Protein AF-F1LI78-F1 (afdb_monomer_lite)

Foldseek 3Di:
DDDDDPPDPDPDPDDDDDDDADPDFADEAEEEPPDPPPVVVVVVCVVLVVPVVPDPRHDSVPYDYYHPVVQPPDRDPDDRDDD

Radius of gyration: 16.32 Å; chains: 1; bounding box: 56×29×34 Å

Structure (mmCIF, N/CA/C/O backbone):
data_AF-F1LI78-F1
#
_entry.id   AF-F1LI78-F1
#
loop_
_atom_site.group_PDB
_atom_site.id
_atom_site.type_symbol
_atom_site.label_atom_id
_atom_site.label_alt_id
_atom_site.label_comp_id
_atom_site.label_asym_id
_atom_site.label_entity_id
_atom_site.label_seq_id
_atom_site.pdbx_PDB_ins_code
_atom_site.Cartn_x
_atom_site.Cartn_y
_atom_site.Cartn_z
_atom_site.occupancy
_atom_site.B_iso_or_equiv
_atom_site.auth_seq_id
_atom_site.auth_comp_id
_atom_site.auth_asym_id
_atom_site.auth_atom_id
_atom_site.pdbx_PDB_model_num
ATOM 1 N N . MET A 1 1 ? -45.907 -8.125 -4.586 1.00 36.78 1 MET A N 1
ATOM 2 C CA . MET A 1 1 ? -44.887 -9.062 -4.058 1.00 36.78 1 MET A CA 1
ATOM 3 C C . MET A 1 1 ? -43.511 -8.430 -4.218 1.00 36.78 1 MET A C 1
ATOM 5 O O . MET A 1 1 ? -43.166 -8.041 -5.325 1.00 36.78 1 MET A O 1
ATOM 9 N N . ARG A 1 2 ? -42.764 -8.237 -3.123 1.00 45.94 2 ARG A N 1
ATOM 10 C CA . ARG A 1 2 ? -41.460 -7.552 -3.102 1.00 45.94 2 ARG A CA 1
ATOM 11 C C . ARG A 1 2 ? -40.368 -8.583 -2.839 1.00 45.94 2 ARG A C 1
ATOM 13 O O . ARG A 1 2 ? -40.230 -9.050 -1.715 1.00 45.94 2 ARG A O 1
ATOM 20 N N . TRP A 1 3 ? -39.608 -8.930 -3.874 1.00 48.34 3 TRP A N 1
ATOM 21 C CA . TRP A 1 3 ? -38.415 -9.765 -3.751 1.00 48.34 3 TRP A CA 1
ATOM 22 C C . TRP A 1 3 ? -37.331 -8.984 -2.998 1.00 48.34 3 TRP A C 1
ATOM 24 O O . TRP A 1 3 ? -36.587 -8.207 -3.592 1.00 48.34 3 TRP A O 1
ATOM 34 N N . LYS A 1 4 ? -37.243 -9.150 -1.676 1.00 54.38 4 LYS A N 1
ATOM 35 C CA . LYS A 1 4 ? -36.019 -8.823 -0.942 1.00 54.38 4 LYS A CA 1
ATOM 36 C C . LYS A 1 4 ? -35.134 -10.062 -0.985 1.00 54.38 4 LYS A C 1
ATOM 38 O O . LYS A 1 4 ? -35.359 -10.999 -0.228 1.00 54.38 4 LYS A O 1
ATOM 43 N N . ARG A 1 5 ? -34.145 -10.078 -1.884 1.00 60.53 5 ARG A N 1
ATOM 44 C CA . ARG A 1 5 ? -33.009 -10.994 -1.722 1.00 60.53 5 ARG A CA 1
ATOM 45 C C . ARG A 1 5 ? -32.384 -10.672 -0.357 1.00 60.53 5 ARG A C 1
ATOM 47 O O . ARG A 1 5 ? -32.113 -9.490 -0.128 1.00 60.53 5 ARG A O 1
ATOM 54 N N . PRO A 1 6 ? -32.215 -11.635 0.566 1.00 60.91 6 PRO A N 1
ATOM 55 C CA . PRO A 1 6 ? -31.449 -11.373 1.772 1.00 60.91 6 PRO A CA 1
ATOM 56 C C . PRO A 1 6 ? -30.040 -11.022 1.303 1.00 60.91 6 PRO A C 1
ATOM 58 O O . PRO A 1 6 ? -29.374 -11.837 0.666 1.00 60.91 6 PRO A O 1
ATOM 61 N N . PHE A 1 7 ? -29.619 -9.778 1.524 1.00 62.56 7 PHE A N 1
ATOM 62 C CA . PHE A 1 7 ? -28.217 -9.431 1.371 1.00 62.56 7 PHE A CA 1
ATOM 63 C C . PHE A 1 7 ? -27.483 -10.281 2.401 1.00 62.56 7 PHE A C 1
ATOM 65 O O . PHE A 1 7 ? -27.618 -10.049 3.601 1.00 62.56 7 PHE A O 1
ATOM 72 N N . GLN A 1 8 ? -26.793 -11.325 1.941 1.00 69.06 8 GLN A N 1
ATOM 73 C CA . GLN A 1 8 ? -25.832 -12.022 2.782 1.00 69.06 8 GLN A CA 1
ATOM 74 C C . GLN A 1 8 ? -24.877 -10.955 3.310 1.00 69.06 8 GLN A C 1
ATOM 76 O O . GLN A 1 8 ? -24.371 -10.139 2.538 1.00 69.06 8 GLN A O 1
ATOM 81 N N . GLN A 1 9 ? -24.706 -10.906 4.627 1.00 77.56 9 GLN A N 1
ATOM 82 C CA . GLN A 1 9 ? -23.746 -10.008 5.241 1.00 77.56 9 GLN A CA 1
ATOM 83 C C . GLN A 1 9 ? -22.358 -10.475 4.803 1.00 77.56 9 GLN A C 1
ATOM 85 O O . GLN A 1 9 ? -21.866 -11.501 5.263 1.00 77.56 9 GLN A O 1
ATOM 90 N N . ILE A 1 10 ? -21.779 -9.765 3.837 1.00 80.69 10 ILE A N 1
ATOM 91 C CA . ILE A 1 10 ? -20.432 -10.035 3.349 1.00 80.69 10 ILE A CA 1
ATOM 92 C C . ILE A 1 10 ? -19.470 -9.452 4.379 1.00 80.69 10 ILE A C 1
ATOM 94 O O . ILE A 1 10 ? -19.496 -8.247 4.633 1.00 80.69 10 ILE A O 1
ATOM 98 N N . ASP A 1 11 ? -18.631 -10.305 4.961 1.00 85.88 11 ASP A N 1
ATOM 99 C CA . ASP A 1 11 ? -17.503 -9.848 5.764 1.00 85.88 11 ASP A CA 1
ATOM 100 C C . ASP A 1 11 ? -16.396 -9.362 4.820 1.00 85.88 11 ASP A C 1
ATOM 102 O O . ASP A 1 11 ? -15.661 -10.148 4.216 1.00 85.88 11 ASP A O 1
ATOM 106 N N . LEU A 1 12 ? -16.351 -8.047 4.593 1.00 80.75 12 LEU A N 1
ATOM 107 C CA . LEU A 1 12 ? -15.386 -7.434 3.688 1.00 80.75 12 LEU A CA 1
ATOM 108 C C . LEU A 1 12 ? -14.022 -7.342 4.376 1.00 80.75 12 LEU A C 1
ATOM 110 O O . LEU A 1 12 ? -13.744 -6.400 5.115 1.00 80.75 12 LEU A O 1
ATOM 114 N N . VAL A 1 13 ? -13.154 -8.306 4.078 1.00 82.50 13 VAL A N 1
ATOM 115 C CA . VAL A 1 13 ? -11.781 -8.347 4.604 1.00 82.50 13 VAL A CA 1
ATOM 116 C C . VAL A 1 13 ? -10.859 -7.367 3.864 1.00 82.50 13 VAL A C 1
ATOM 118 O O . VAL A 1 13 ? -9.975 -6.767 4.475 1.00 82.50 13 VAL A O 1
ATOM 121 N N . MET A 1 14 ? -11.055 -7.193 2.552 1.00 82.06 14 MET A N 1
ATOM 122 C CA . MET A 1 14 ? -10.234 -6.327 1.701 1.00 82.06 14 MET A CA 1
ATOM 123 C C . MET A 1 14 ? -10.989 -5.901 0.437 1.00 82.06 14 MET A C 1
ATOM 125 O O . MET A 1 14 ? -11.762 -6.674 -0.123 1.00 82.06 14 MET A O 1
ATOM 129 N N . TYR A 1 15 ? -10.708 -4.687 -0.042 1.00 85.06 15 TYR A N 1
ATOM 130 C CA . TYR A 1 15 ? -11.145 -4.176 -1.340 1.00 85.06 15 TYR A CA 1
ATOM 131 C C . TYR A 1 15 ? -9.934 -3.637 -2.113 1.00 85.06 15 TYR A C 1
ATOM 133 O O . TYR A 1 15 ? -9.174 -2.837 -1.566 1.00 85.06 15 TYR A O 1
ATOM 141 N N . LEU A 1 16 ? -9.763 -4.063 -3.368 1.00 86.69 16 LEU A N 1
ATOM 142 C CA . LEU A 1 16 ? -8.686 -3.626 -4.262 1.00 86.69 16 LEU A CA 1
ATOM 143 C C . LEU A 1 16 ? -9.292 -3.030 -5.540 1.00 86.69 16 LEU A C 1
ATOM 145 O O . LEU A 1 16 ? -10.098 -3.681 -6.200 1.00 86.69 16 LEU A O 1
ATOM 149 N N . ASP A 1 17 ? -8.888 -1.807 -5.888 1.00 86.12 17 ASP A N 1
ATOM 150 C CA . ASP A 1 17 ? -9.212 -1.146 -7.162 1.00 86.12 17 ASP A CA 1
ATOM 151 C C . ASP A 1 17 ? -7.957 -1.197 -8.046 1.00 86.12 17 ASP A C 1
ATOM 153 O O . ASP A 1 17 ? -6.978 -0.500 -7.775 1.00 86.12 17 ASP A O 1
ATOM 157 N N . LEU A 1 18 ? -7.946 -2.089 -9.041 1.00 87.50 18 LEU A N 1
ATOM 158 C CA . LEU A 1 18 ? -6.791 -2.310 -9.913 1.00 87.50 18 LEU A CA 1
ATOM 159 C C . LEU A 1 18 ? -6.877 -1.403 -11.141 1.00 87.50 18 LEU A C 1
ATOM 161 O O . LEU A 1 18 ? -7.839 -1.461 -11.907 1.00 87.50 18 LEU A O 1
ATOM 165 N N . HIS A 1 19 ? -5.841 -0.594 -11.357 1.00 86.56 19 HIS A N 1
ATOM 166 C CA . HIS A 1 19 ? -5.769 0.339 -12.475 1.00 86.56 19 HIS A CA 1
ATOM 167 C C . HIS A 1 19 ? -4.362 0.372 -13.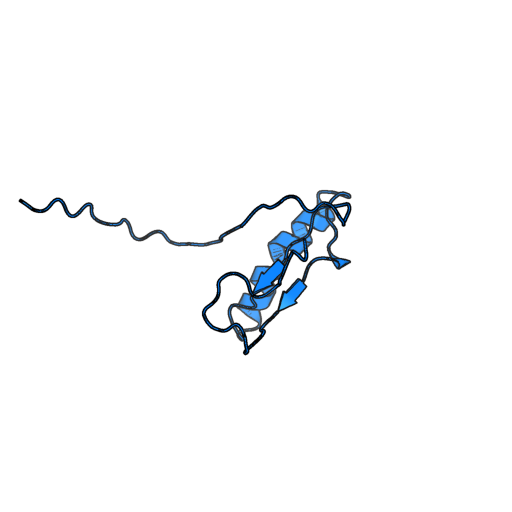075 1.00 86.56 19 HIS A C 1
ATOM 169 O O . HIS A 1 19 ? -3.375 0.382 -12.342 1.00 86.56 19 HIS A O 1
ATOM 175 N N . ALA A 1 20 ? -4.271 0.418 -14.405 1.00 85.62 20 ALA A N 1
ATOM 176 C CA . ALA A 1 20 ? -3.004 0.598 -15.104 1.00 85.62 20 ALA A CA 1
ATOM 177 C C . ALA A 1 20 ? -2.649 2.089 -15.166 1.00 85.62 20 ALA A C 1
ATOM 179 O O . ALA A 1 20 ? -3.480 2.912 -15.546 1.00 85.62 20 ALA A O 1
ATOM 180 N N . HIS A 1 21 ? -1.412 2.433 -14.817 1.00 79.25 21 HIS A N 1
ATOM 181 C CA . HIS A 1 21 ? -0.913 3.805 -14.865 1.00 79.25 21 HIS A CA 1
ATOM 182 C C . HIS A 1 21 ? 0.092 3.958 -16.011 1.00 79.25 21 HIS A C 1
ATOM 184 O O . HIS A 1 21 ? 0.975 3.123 -16.171 1.00 79.25 21 HIS A O 1
ATOM 190 N N . SER A 1 22 ? -0.006 5.031 -16.800 1.00 79.50 22 SER A N 1
ATOM 191 C CA . SER A 1 22 ? 0.857 5.238 -17.976 1.00 79.50 22 SER A CA 1
ATOM 192 C C . SER A 1 22 ? 2.207 5.895 -17.663 1.00 79.50 22 SER A C 1
ATOM 194 O O . SER A 1 22 ? 3.149 5.744 -18.431 1.00 79.50 22 SER A O 1
ATOM 196 N N . GLN A 1 23 ? 2.318 6.629 -16.550 1.00 71.62 23 GLN A N 1
ATOM 197 C CA . GLN A 1 23 ? 3.511 7.441 -16.235 1.00 71.62 23 GLN A CA 1
ATOM 198 C C . GLN A 1 23 ? 4.482 6.798 -15.232 1.00 71.62 23 GLN A C 1
ATOM 200 O O . GLN A 1 23 ? 5.504 7.397 -14.907 1.00 71.62 23 GLN A O 1
ATOM 205 N N . ARG A 1 24 ? 4.161 5.624 -14.677 1.00 74.06 24 ARG A N 1
ATOM 206 C CA . ARG A 1 24 ? 5.021 4.939 -13.703 1.00 74.06 24 ARG A CA 1
ATOM 207 C C . ARG A 1 24 ? 5.147 3.477 -14.074 1.00 74.06 24 ARG A C 1
ATOM 209 O O . ARG A 1 24 ? 4.142 2.823 -14.329 1.00 74.06 24 ARG A O 1
ATOM 216 N N . THR A 1 25 ? 6.381 2.999 -14.091 1.00 79.06 25 THR A N 1
ATOM 217 C CA . THR A 1 25 ? 6.697 1.577 -14.177 1.00 79.06 25 THR A CA 1
ATOM 218 C C . THR A 1 25 ? 6.492 0.933 -12.805 1.00 79.06 25 THR A C 1
ATOM 220 O O . THR A 1 25 ? 6.582 1.616 -11.781 1.00 79.06 25 THR A O 1
ATOM 223 N N . ASN A 1 26 ? 6.247 -0.376 -12.797 1.00 87.12 26 ASN A N 1
ATOM 224 C CA . ASN A 1 26 ? 6.012 -1.212 -11.614 1.00 87.12 26 ASN A CA 1
ATOM 225 C C . ASN A 1 26 ? 4.628 -1.023 -10.968 1.00 87.12 26 ASN A C 1
ATOM 227 O O . ASN A 1 26 ? 3.940 -0.016 -11.141 1.00 87.12 26 ASN A O 1
ATOM 231 N N . SER A 1 27 ? 4.217 -2.039 -10.215 1.00 90.62 27 SER A N 1
ATOM 232 C CA . SER A 1 27 ? 2.972 -2.073 -9.451 1.00 90.62 27 SER A CA 1
ATOM 233 C C . SER A 1 27 ? 3.165 -1.419 -8.086 1.00 90.62 27 SER A C 1
ATOM 235 O O . SER A 1 27 ? 4.197 -1.593 -7.450 1.00 90.62 27 SER A O 1
ATOM 237 N N . PHE A 1 28 ? 2.174 -0.675 -7.605 1.00 91.06 28 PHE A N 1
ATOM 238 C CA . PHE A 1 28 ? 2.193 -0.043 -6.283 1.00 91.06 28 PHE A CA 1
ATOM 239 C C . PHE A 1 28 ? 0.764 0.145 -5.774 1.00 91.06 28 PHE A C 1
ATOM 241 O O . PHE A 1 28 ? -0.189 0.136 -6.555 1.00 91.06 28 PHE A O 1
ATOM 248 N N . ILE A 1 29 ? 0.604 0.321 -4.461 1.00 90.94 29 ILE A N 1
ATOM 249 C CA . ILE A 1 29 ? -0.711 0.486 -3.834 1.00 90.94 29 ILE A CA 1
ATOM 250 C C . ILE A 1 29 ? -0.887 1.914 -3.331 1.00 90.94 29 ILE A C 1
ATOM 252 O O . ILE A 1 29 ? -0.048 2.465 -2.622 1.00 90.94 29 ILE A O 1
ATOM 256 N N . TYR A 1 30 ? -2.045 2.487 -3.635 1.00 87.94 30 TYR A N 1
ATOM 257 C CA . TYR A 1 30 ? -2.539 3.666 -2.945 1.00 87.94 30 TYR A CA 1
ATOM 258 C C . TYR A 1 30 ? -3.778 3.308 -2.152 1.00 87.94 30 TYR A C 1
ATOM 260 O O . TYR A 1 30 ? -4.721 2.722 -2.681 1.00 87.94 30 TYR A O 1
ATOM 268 N N . GLY A 1 31 ? -3.782 3.679 -0.879 1.00 83.75 31 GLY A N 1
ATOM 269 C CA . GLY A 1 31 ? -4.913 3.411 -0.011 1.00 83.75 31 GLY A CA 1
ATOM 270 C C . GLY A 1 31 ? -5.180 4.529 0.978 1.00 83.75 31 GLY A C 1
ATOM 271 O O . GLY A 1 31 ? -4.415 5.481 1.129 1.00 83.75 31 GLY A O 1
ATOM 272 N N . ASN A 1 32 ? -6.296 4.385 1.678 1.00 82.75 32 ASN A N 1
ATOM 273 C CA . ASN A 1 32 ? -6.649 5.268 2.776 1.00 82.75 32 ASN A CA 1
ATOM 274 C C . ASN A 1 32 ? -6.243 4.612 4.085 1.00 82.75 32 ASN A C 1
ATOM 276 O O . ASN A 1 32 ? -6.510 3.424 4.274 1.00 82.75 32 ASN A O 1
ATOM 280 N N . VAL A 1 33 ? -5.686 5.384 5.010 1.00 79.56 33 VAL A N 1
ATOM 281 C CA . VAL A 1 33 ? -5.621 4.950 6.407 1.00 79.56 33 VAL A CA 1
ATOM 282 C C . VAL A 1 33 ? -7.059 4.932 6.927 1.00 79.56 33 VAL A C 1
ATOM 284 O O . VAL A 1 33 ? -7.697 5.975 7.073 1.00 79.56 33 VAL A O 1
ATOM 287 N N . PHE A 1 34 ? -7.615 3.738 7.125 1.00 73.62 34 PHE A N 1
ATOM 288 C CA . PHE A 1 34 ? -9.032 3.571 7.479 1.00 73.62 34 PHE A CA 1
ATOM 289 C C . PHE A 1 34 ? -9.282 3.595 8.993 1.00 73.62 34 PHE A C 1
ATOM 291 O O . PHE A 1 34 ? -10.430 3.571 9.432 1.00 73.62 34 PHE A O 1
ATOM 298 N N . SER A 1 35 ? -8.218 3.611 9.794 1.00 76.50 35 SER A N 1
ATOM 299 C CA . SER A 1 35 ? -8.273 3.547 11.250 1.00 76.50 35 SER A CA 1
ATOM 300 C C . SER A 1 35 ? -7.065 4.253 11.856 1.00 76.50 35 SER A C 1
ATOM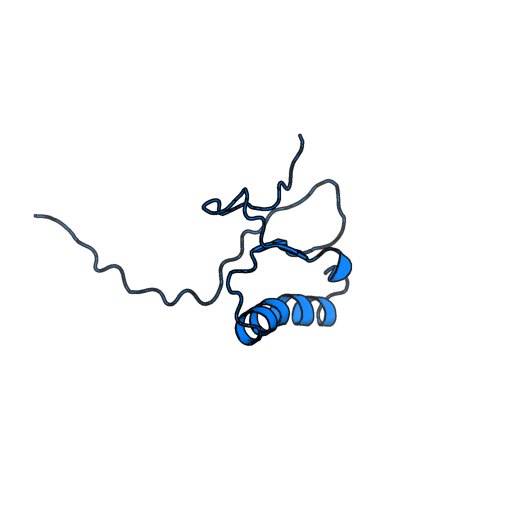 302 O O . SER A 1 35 ? -5.973 4.155 11.315 1.00 76.50 35 SER A O 1
ATOM 304 N N . GLN A 1 36 ? -7.246 4.926 12.993 1.00 78.50 36 GLN A N 1
ATOM 305 C CA . GLN A 1 36 ? -6.133 5.461 13.793 1.00 78.50 36 GLN A CA 1
ATOM 306 C C . GLN A 1 36 ? -5.523 4.405 14.735 1.00 78.50 36 GLN A C 1
ATOM 308 O O . GLN A 1 36 ? -4.457 4.624 15.299 1.00 78.50 36 GLN A O 1
ATOM 313 N N . ASP A 1 37 ? -6.185 3.253 14.902 1.00 85.25 37 ASP A N 1
ATOM 314 C CA . ASP A 1 37 ? -5.633 2.098 15.621 1.00 85.25 37 ASP A CA 1
ATOM 315 C C . ASP A 1 37 ? -4.395 1.549 14.898 1.00 85.25 37 ASP A C 1
ATOM 317 O O . ASP A 1 37 ? -4.496 1.031 13.780 1.00 85.25 37 ASP A O 1
ATOM 321 N N . ILE A 1 38 ? -3.250 1.613 15.581 1.00 83.44 38 ILE A N 1
ATOM 322 C CA . ILE A 1 38 ? -1.944 1.147 15.105 1.00 83.44 38 ILE A CA 1
ATOM 323 C C . ILE A 1 38 ? -2.012 -0.297 14.598 1.00 83.44 38 ILE A C 1
ATOM 325 O O . ILE A 1 38 ? -1.498 -0.577 13.520 1.00 83.44 38 ILE A O 1
ATOM 329 N N . ARG A 1 39 ? -2.718 -1.205 15.287 1.00 84.69 39 ARG A N 1
ATOM 330 C CA . ARG A 1 39 ? -2.772 -2.627 14.887 1.00 84.69 39 ARG A CA 1
ATOM 331 C C . ARG A 1 39 ? -3.472 -2.821 13.546 1.00 84.69 39 ARG A C 1
ATOM 333 O O . ARG A 1 39 ? -3.184 -3.756 12.799 1.00 84.69 39 ARG A O 1
ATOM 340 N N . ARG A 1 40 ? -4.440 -1.953 13.243 1.00 82.62 40 ARG A N 1
ATOM 341 C CA . ARG A 1 40 ? -5.157 -1.964 11.963 1.00 82.62 40 ARG A CA 1
ATOM 342 C C . ARG A 1 40 ? -4.304 -1.358 10.853 1.00 82.62 40 ARG A C 1
ATOM 344 O O . ARG A 1 40 ? -4.313 -1.903 9.752 1.00 82.62 40 ARG A O 1
ATOM 351 N N . CYS A 1 41 ? -3.534 -0.312 11.155 1.00 83.31 41 CYS A N 1
ATOM 352 C CA . CYS A 1 41 ? -2.535 0.239 10.239 1.00 83.31 41 CYS A CA 1
ATOM 353 C C . CYS A 1 41 ? -1.459 -0.798 9.894 1.00 83.31 41 CYS A C 1
ATOM 355 O O . CYS A 1 41 ? -1.182 -1.018 8.721 1.00 83.31 41 CYS A O 1
ATOM 357 N N . GLU A 1 42 ? -0.914 -1.501 10.888 1.00 86.31 42 GLU A N 1
ATOM 358 C CA . GLU A 1 42 ? 0.063 -2.577 10.679 1.00 86.31 42 GLU A CA 1
ATOM 359 C C . GLU A 1 42 ? -0.511 -3.68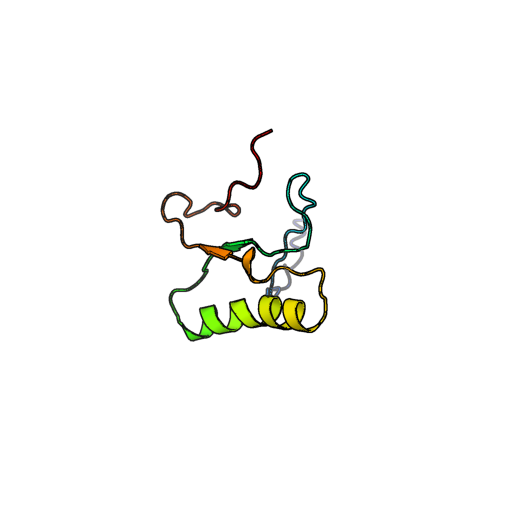8 9.796 1.00 86.31 42 GLU A C 1
ATOM 361 O O . GLU A 1 42 ? 0.114 -4.099 8.820 1.00 86.31 42 GLU A O 1
ATOM 366 N N . ARG A 1 43 ? -1.750 -4.123 10.071 1.00 87.81 43 ARG A N 1
ATOM 367 C CA . ARG A 1 43 ? -2.437 -5.129 9.247 1.00 87.81 43 ARG A CA 1
ATOM 368 C C . ARG A 1 43 ? -2.582 -4.691 7.788 1.00 87.81 43 ARG A C 1
ATOM 370 O O . ARG A 1 43 ? -2.471 -5.527 6.895 1.00 87.81 43 ARG A O 1
ATOM 377 N N . GLN A 1 44 ? -2.821 -3.405 7.542 1.00 87.06 44 GLN A N 1
ATOM 378 C CA . GLN A 1 44 ? -2.949 -2.851 6.193 1.00 87.06 44 GLN A CA 1
ATOM 379 C C . GLN A 1 44 ? -1.644 -2.937 5.389 1.00 87.06 44 GLN A C 1
ATOM 381 O O . GLN A 1 44 ? -1.691 -3.059 4.166 1.00 87.06 44 GLN A O 1
ATOM 386 N N . LEU A 1 45 ? -0.495 -2.911 6.067 1.00 89.50 45 LEU A N 1
ATOM 387 C CA . LEU A 1 45 ? 0.822 -2.973 5.437 1.00 89.50 45 LEU A CA 1
ATOM 388 C C . LEU A 1 45 ? 1.255 -4.399 5.069 1.00 89.50 45 LEU A C 1
ATOM 390 O O . LEU A 1 45 ? 2.124 -4.551 4.216 1.00 89.50 45 LEU A O 1
ATOM 394 N N . ILE A 1 46 ? 0.634 -5.437 5.644 1.00 91.75 46 ILE A N 1
ATOM 395 C CA . ILE A 1 46 ? 1.035 -6.838 5.427 1.00 91.75 46 ILE A CA 1
ATOM 396 C C . ILE A 1 46 ? 1.065 -7.202 3.938 1.00 91.75 46 ILE A C 1
ATOM 398 O O . ILE A 1 46 ? 2.038 -7.780 3.471 1.00 91.75 46 ILE A O 1
ATOM 402 N N . ILE A 1 47 ? 0.022 -6.858 3.178 1.00 91.56 47 ILE A N 1
ATOM 403 C CA . ILE A 1 47 ? -0.049 -7.200 1.749 1.00 91.56 47 ILE A CA 1
ATOM 404 C C . ILE A 1 47 ? 1.004 -6.452 0.920 1.00 91.56 47 ILE A C 1
ATOM 406 O O . ILE A 1 47 ? 1.720 -7.121 0.182 1.00 91.56 47 ILE A O 1
ATOM 410 N N . PRO A 1 48 ? 1.156 -5.117 1.034 1.00 92.88 48 PRO A N 1
ATOM 411 C CA . PRO A 1 48 ? 2.257 -4.406 0.391 1.00 92.88 48 PRO A CA 1
ATOM 412 C C . PRO A 1 48 ? 3.638 -5.008 0.664 1.00 92.88 48 PRO A C 1
ATOM 414 O O . PRO A 1 48 ? 4.414 -5.172 -0.271 1.00 92.88 48 PRO A O 1
ATOM 417 N N . TYR A 1 49 ? 3.926 -5.374 1.917 1.00 94.06 49 TYR A N 1
ATOM 418 C CA . TYR A 1 49 ? 5.195 -6.013 2.268 1.00 94.06 49 TYR A CA 1
ATOM 419 C C . TYR A 1 49 ? 5.332 -7.405 1.646 1.00 94.06 49 TYR A C 1
ATOM 421 O O . TYR A 1 49 ? 6.364 -7.721 1.072 1.00 94.06 49 TYR A O 1
ATOM 429 N N . LEU A 1 50 ? 4.292 -8.241 1.695 1.00 95.38 50 LEU A N 1
ATOM 430 C CA . LEU A 1 50 ? 4.342 -9.554 1.046 1.00 95.38 50 LEU A CA 1
ATOM 431 C C . LEU A 1 50 ? 4.556 -9.433 -0.468 1.00 9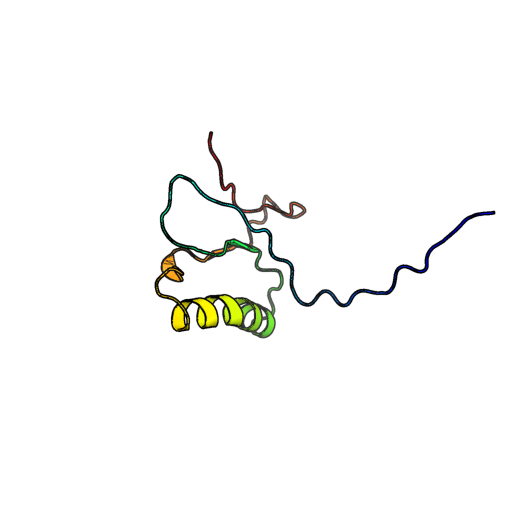5.38 50 LEU A C 1
ATOM 433 O O . LEU A 1 50 ? 5.310 -10.211 -1.038 1.00 95.38 50 LEU A O 1
ATOM 437 N N . LEU A 1 51 ? 3.929 -8.455 -1.124 1.00 93.62 51 LEU A N 1
ATOM 438 C CA . LEU A 1 51 ? 4.114 -8.230 -2.556 1.00 93.62 51 LEU A CA 1
ATOM 439 C C . LEU A 1 51 ? 5.538 -7.781 -2.891 1.00 93.62 51 LEU A C 1
ATOM 441 O O . LEU A 1 51 ? 6.062 -8.228 -3.905 1.00 93.62 51 LEU A O 1
ATOM 445 N N . SER A 1 52 ? 6.181 -6.966 -2.049 1.00 94.56 52 SER A N 1
ATOM 446 C CA . SER A 1 52 ? 7.575 -6.570 -2.284 1.00 94.56 52 SER A CA 1
ATOM 447 C C . SER A 1 52 ? 8.570 -7.715 -2.123 1.00 94.56 52 SER A C 1
ATOM 449 O O . SER A 1 52 ? 9.605 -7.698 -2.772 1.00 94.56 52 SER A O 1
ATOM 451 N N . GLU A 1 53 ? 8.264 -8.709 -1.287 1.00 96.19 53 GLU A N 1
ATOM 452 C CA . GLU A 1 53 ? 9.120 -9.894 -1.122 1.00 96.19 53 GLU A CA 1
ATOM 453 C C . GLU A 1 53 ? 8.909 -10.942 -2.224 1.00 96.19 53 GLU A C 1
A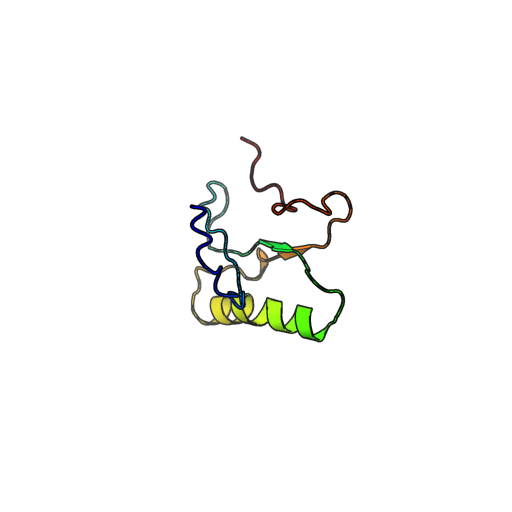TOM 455 O O . GLU A 1 53 ? 9.792 -11.752 -2.497 1.00 96.19 53 GLU A O 1
ATOM 460 N N . LEU A 1 54 ? 7.721 -10.971 -2.834 1.00 95.38 54 LEU A N 1
ATOM 461 C CA . LEU A 1 54 ? 7.345 -12.000 -3.806 1.00 95.38 54 LEU A CA 1
ATOM 462 C C . LEU A 1 54 ? 7.610 -11.599 -5.260 1.00 95.38 54 LEU A C 1
ATOM 464 O O . LEU A 1 54 ? 7.603 -12.475 -6.125 1.00 95.38 54 LEU A O 1
ATOM 468 N N . THR A 1 55 ? 7.789 -10.310 -5.555 1.00 92.31 55 THR A N 1
ATOM 469 C CA . THR A 1 55 ? 7.997 -9.839 -6.927 1.00 92.31 55 THR A CA 1
ATOM 470 C C . THR A 1 55 ? 8.794 -8.538 -6.994 1.00 92.31 55 THR A C 1
ATOM 472 O O . THR A 1 55 ? 8.453 -7.549 -6.348 1.00 92.31 55 THR A O 1
ATOM 475 N N . ASP A 1 56 ? 9.789 -8.502 -7.882 1.00 90.94 56 ASP A N 1
ATOM 476 C CA . ASP A 1 56 ? 10.593 -7.302 -8.161 1.00 90.94 56 ASP A CA 1
ATOM 477 C C . ASP A 1 56 ? 9.774 -6.200 -8.864 1.00 90.94 56 ASP A C 1
ATOM 479 O O . ASP A 1 56 ? 10.087 -5.009 -8.785 1.00 90.94 56 ASP A O 1
ATOM 483 N N . ASP A 1 57 ? 8.672 -6.586 -9.516 1.00 90.38 57 ASP A N 1
ATOM 484 C CA . ASP A 1 57 ? 7.758 -5.665 -10.197 1.00 90.38 57 ASP A CA 1
ATOM 485 C C . ASP A 1 57 ? 6.870 -4.863 -9.231 1.00 90.38 57 ASP A C 1
ATOM 487 O O . ASP A 1 57 ? 6.088 -4.023 -9.683 1.00 90.38 57 ASP A O 1
ATOM 491 N N . PHE A 1 58 ? 6.940 -5.099 -7.915 1.00 93.19 58 PHE A N 1
ATOM 492 C CA . PHE A 1 58 ? 6.199 -4.323 -6.922 1.00 93.19 58 PHE A CA 1
ATOM 493 C C . PHE A 1 58 ? 7.090 -3.285 -6.233 1.00 93.19 58 PHE A C 1
ATOM 495 O O . PHE A 1 58 ? 8.088 -3.595 -5.592 1.00 93.19 58 PHE A O 1
ATOM 502 N N . SER A 1 59 ? 6.685 -2.019 -6.310 1.00 92.06 59 SER A N 1
ATOM 503 C CA . SER A 1 59 ? 7.379 -0.906 -5.676 1.00 92.06 59 SER A CA 1
ATOM 504 C C . SER A 1 59 ? 6.744 -0.550 -4.333 1.00 92.06 59 SER A C 1
ATOM 506 O O . SER A 1 59 ? 5.745 0.178 -4.247 1.00 92.06 59 SER A O 1
ATOM 508 N N . LEU A 1 60 ? 7.375 -1.015 -3.252 1.00 90.88 60 LEU A N 1
ATOM 509 C CA . LEU A 1 60 ? 7.002 -0.612 -1.896 1.00 90.88 60 LEU A CA 1
ATOM 510 C C . LEU A 1 60 ? 7.244 0.888 -1.664 1.00 90.88 60 LEU A C 1
ATOM 512 O O . LEU A 1 60 ? 6.450 1.536 -0.991 1.00 90.88 60 LEU A O 1
ATOM 516 N N . SER A 1 61 ? 8.283 1.468 -2.274 1.00 90.12 61 SER A N 1
ATOM 517 C CA . SER A 1 61 ? 8.606 2.897 -2.140 1.00 90.12 61 SER A CA 1
ATOM 518 C C . SER A 1 61 ? 7.564 3.819 -2.783 1.00 90.12 61 SER A C 1
ATOM 520 O O . SER A 1 61 ? 7.399 4.959 -2.350 1.00 90.12 61 SER A O 1
ATOM 522 N N . TYR A 1 62 ? 6.831 3.332 -3.790 1.00 87.62 62 TYR A N 1
ATOM 523 C CA . TYR A 1 62 ? 5.706 4.052 -4.396 1.00 87.62 62 TYR A CA 1
ATOM 524 C C . TYR A 1 62 ? 4.358 3.734 -3.748 1.00 87.62 62 TYR A C 1
ATOM 526 O O . TYR A 1 62 ? 3.358 4.368 -4.095 1.00 87.62 62 TYR A O 1
ATOM 534 N N . THR A 1 63 ? 4.324 2.801 -2.796 1.00 88.69 63 THR A N 1
ATOM 535 C CA . THR A 1 63 ? 3.121 2.483 -2.034 1.00 88.69 63 THR A CA 1
ATOM 536 C C . THR A 1 63 ? 2.910 3.504 -0.922 1.00 88.69 63 THR A C 1
ATOM 538 O O . THR A 1 63 ? 3.819 3.813 -0.156 1.00 88.69 63 THR A O 1
ATOM 541 N N . SER A 1 64 ? 1.699 4.051 -0.821 1.00 86.75 64 SER A N 1
ATOM 542 C CA . SER A 1 64 ? 1.384 5.066 0.183 1.00 86.75 64 SER A CA 1
ATOM 543 C C . SER A 1 64 ? -0.050 4.960 0.680 1.00 86.75 64 SER A C 1
ATOM 545 O O . SER A 1 64 ? -0.996 4.768 -0.090 1.00 86.75 64 SER A O 1
ATOM 547 N N . PHE A 1 65 ? -0.201 5.152 1.986 1.00 85.25 65 PHE A N 1
ATOM 548 C CA . PHE A 1 65 ? -1.487 5.262 2.653 1.00 85.25 65 PHE A CA 1
ATOM 549 C C . PHE A 1 65 ? -1.621 6.661 3.242 1.00 85.25 65 PHE A C 1
ATOM 551 O O . PHE A 1 65 ? -0.728 7.118 3.951 1.00 85.25 65 PHE A O 1
ATOM 558 N N . ASN A 1 66 ? -2.724 7.349 2.944 1.00 76.56 66 ASN A N 1
ATOM 559 C CA . ASN A 1 66 ? -2.951 8.716 3.419 1.00 76.56 66 ASN A CA 1
ATOM 560 C C . ASN A 1 66 ? -4.317 8.865 4.110 1.00 76.56 66 ASN A C 1
ATOM 562 O O . ASN A 1 66 ? -5.271 8.136 3.827 1.00 76.56 66 ASN A O 1
ATOM 566 N N . THR A 1 67 ? -4.407 9.851 4.996 1.00 66.19 67 THR A N 1
ATOM 567 C CA . THR A 1 67 ? -5.595 10.284 5.733 1.00 66.19 67 THR A CA 1
ATOM 568 C C . THR A 1 67 ? -5.923 11.731 5.356 1.00 66.19 67 THR A C 1
ATOM 570 O O . THR A 1 67 ? -5.979 12.611 6.207 1.00 66.19 67 THR A O 1
ATOM 573 N N . ASP A 1 68 ? -6.111 12.013 4.065 1.00 65.25 68 ASP A N 1
ATOM 574 C CA . ASP A 1 68 ? -6.446 13.371 3.620 1.00 65.25 68 ASP A CA 1
ATOM 575 C C . ASP A 1 68 ? -7.856 13.749 4.110 1.00 65.25 68 ASP A C 1
ATOM 577 O O . ASP A 1 68 ? -8.855 13.189 3.637 1.00 65.25 68 ASP A O 1
ATOM 581 N N . ALA A 1 69 ? -7.925 14.632 5.111 1.00 60.16 69 ALA A N 1
ATOM 582 C CA . ALA A 1 69 ? -9.159 15.059 5.770 1.00 60.16 69 ALA A CA 1
ATOM 583 C C . ALA A 1 69 ? -10.102 15.793 4.805 1.00 60.16 69 ALA A C 1
ATOM 585 O O . ALA A 1 69 ? -11.314 15.591 4.875 1.00 60.16 69 ALA A O 1
ATOM 586 N N . GLU A 1 70 ? -9.547 16.520 3.833 1.00 58.69 70 GLU A N 1
ATOM 587 C CA . GLU A 1 70 ? -10.292 17.263 2.807 1.00 58.69 70 GLU A CA 1
ATOM 588 C C . GLU A 1 70 ? -11.041 16.338 1.833 1.00 58.69 70 GLU A C 1
ATOM 590 O O . GLU A 1 70 ? -11.905 16.767 1.071 1.00 58.69 70 GLU A O 1
ATOM 595 N N . LYS A 1 71 ? -10.736 15.035 1.856 1.00 56.72 71 LYS A N 1
ATOM 596 C CA . LYS A 1 71 ? -11.375 14.011 1.014 1.00 56.72 71 LYS A CA 1
ATOM 597 C C . LYS A 1 71 ? -12.148 12.973 1.819 1.00 56.72 71 LYS A C 1
ATOM 599 O O . LYS A 1 71 ? -12.452 11.886 1.305 1.00 56.72 71 LYS A O 1
ATOM 604 N N . ALA A 1 72 ? -12.473 13.287 3.075 1.00 55.00 72 ALA A N 1
ATOM 605 C CA . ALA A 1 72 ? -13.356 12.477 3.901 1.00 55.00 72 ALA A CA 1
ATOM 606 C C . ALA A 1 72 ? -14.705 12.260 3.188 1.00 55.00 72 ALA A C 1
ATOM 608 O O . ALA A 1 72 ? -15.405 13.207 2.853 1.00 55.00 72 ALA A O 1
ATOM 609 N N . GLY A 1 73 ? -15.046 10.997 2.908 1.00 54.50 73 GLY A N 1
ATOM 610 C CA . GLY A 1 73 ? -16.273 10.619 2.190 1.00 54.50 73 GLY A CA 1
ATOM 611 C C . GLY A 1 73 ? -16.083 10.239 0.718 1.00 54.50 73 GLY A C 1
ATOM 612 O O . GLY A 1 73 ? -17.016 9.729 0.105 1.00 54.50 73 GLY A O 1
ATOM 613 N N . THR A 1 74 ? -14.882 10.399 0.152 1.00 52.72 74 THR A N 1
ATOM 614 C CA . THR A 1 74 ? -14.574 9.911 -1.202 1.00 52.72 74 THR A CA 1
ATOM 615 C C . THR A 1 74 ? -13.752 8.621 -1.146 1.00 52.72 74 THR A C 1
ATOM 617 O O . THR A 1 74 ? -12.824 8.488 -0.345 1.00 52.72 74 THR A O 1
ATOM 620 N N . GLY A 1 75 ? -14.071 7.653 -2.013 1.00 54.97 75 GLY A N 1
ATOM 621 C CA . GLY A 1 75 ? -13.273 6.426 -2.153 1.00 54.97 75 GLY A CA 1
ATOM 622 C C . GLY A 1 75 ? -11.869 6.682 -2.721 1.00 54.97 75 GLY A C 1
ATOM 623 O O . GLY A 1 75 ? -10.956 5.900 -2.478 1.00 54.97 75 GLY A O 1
ATOM 624 N N . ARG A 1 76 ? -11.672 7.807 -3.425 1.00 56.66 76 ARG A N 1
ATOM 625 C CA . ARG A 1 76 ? -10.417 8.187 -4.090 1.00 56.66 76 ARG A CA 1
ATOM 626 C C . ARG A 1 76 ? -9.799 9.415 -3.430 1.00 56.66 76 ARG A C 1
ATOM 628 O O . ARG A 1 76 ? -10.039 10.542 -3.858 1.00 56.66 76 ARG A O 1
ATOM 635 N N . ARG A 1 77 ? -8.974 9.199 -2.401 1.00 62.00 77 ARG A N 1
ATOM 636 C CA . ARG A 1 77 ? -8.247 10.300 -1.746 1.00 62.00 77 ARG A CA 1
ATOM 637 C C . ARG A 1 77 ? -6.956 10.684 -2.467 1.00 62.00 77 ARG A C 1
ATOM 639 O O . ARG A 1 77 ? -6.512 11.822 -2.350 1.00 62.00 77 ARG A O 1
ATOM 646 N N . LEU A 1 78 ? -6.394 9.806 -3.295 1.00 52.28 78 LEU A N 1
ATOM 647 C CA . LEU A 1 78 ? -5.286 10.155 -4.185 1.00 52.28 78 LEU A CA 1
ATOM 648 C C . LEU A 1 78 ? -5.802 10.380 -5.612 1.00 52.28 78 LEU A C 1
ATOM 650 O O . LEU A 1 78 ? -6.551 9.562 -6.145 1.00 52.28 78 LEU A O 1
ATOM 654 N N . ARG A 1 79 ? -5.430 11.508 -6.229 1.00 51.97 79 ARG A N 1
ATOM 655 C CA . ARG A 1 79 ? -5.758 11.793 -7.632 1.00 51.97 79 ARG A CA 1
ATOM 656 C C . ARG A 1 79 ? -4.712 11.079 -8.4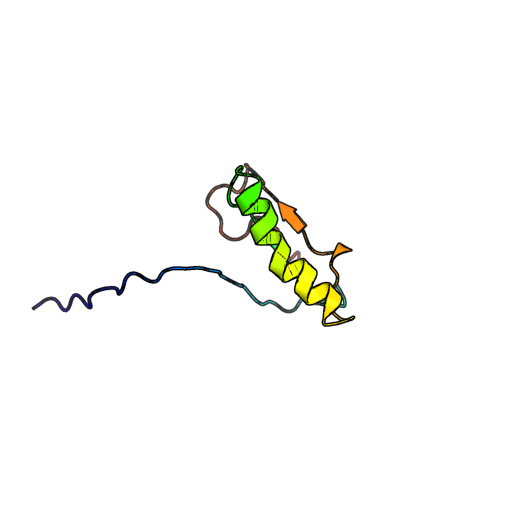85 1.00 51.97 79 ARG A C 1
ATOM 658 O O . ARG A 1 79 ? -3.573 11.522 -8.530 1.00 51.97 79 ARG A O 1
ATOM 665 N N . LEU A 1 80 ? -5.087 9.971 -9.119 1.00 54.22 80 LEU A N 1
ATOM 666 C CA . LEU A 1 80 ? -4.176 9.196 -9.972 1.00 54.22 80 LEU A CA 1
ATOM 667 C C . LEU A 1 80 ? -4.057 9.746 -11.402 1.00 54.22 80 LEU A C 1
ATOM 669 O O . LEU A 1 80 ? -3.424 9.110 -12.230 1.00 54.22 80 LEU A O 1
ATOM 673 N N . ILE A 1 81 ? -4.679 10.891 -11.726 1.00 53.12 81 ILE A N 1
ATOM 674 C CA . ILE A 1 81 ? -4.706 11.402 -13.102 1.00 53.12 81 ILE A CA 1
ATOM 675 C C . ILE A 1 81 ? -4.780 12.944 -13.126 1.00 53.12 81 ILE A C 1
ATOM 677 O O . ILE A 1 81 ? -5.729 13.533 -12.596 1.00 53.12 81 ILE A O 1
ATOM 681 N N . SER A 1 82 ? -3.802 13.598 -13.763 1.00 38.22 82 SER A N 1
ATOM 682 C CA . SER A 1 82 ? -4.096 14.652 -14.744 1.00 38.22 82 SER A CA 1
ATOM 683 C C . SER A 1 82 ? -4.015 13.992 -16.118 1.00 38.22 82 SER A C 1
ATOM 685 O O . SER A 1 82 ? -3.004 13.353 -16.415 1.00 38.22 82 SER A O 1
ATOM 687 N N . TRP A 1 83 ? -5.089 14.090 -16.898 1.00 42.16 83 TRP A N 1
ATOM 688 C CA . TRP A 1 83 ? -5.019 13.879 -18.340 1.00 42.16 83 TRP A CA 1
ATOM 689 C C . TRP A 1 83 ? -4.391 15.119 -18.964 1.00 42.16 83 TRP A C 1
ATOM 691 O O . TRP A 1 83 ? -4.683 16.221 -18.436 1.00 42.16 83 TRP A O 1
#

InterPro domains:
  IPR050821 Cytosolic carboxypeptidase [PTHR12756] (11-77)

pLDDT: mean 76.7, std 15.74, range [36.78, 96.19]

Secondary structure (DSSP, 8-state):
---------------------SS--SB--EEE---S-HHHHHHHHHHHHHHHHH-TTB-STT-EEE--GGGTT-S--S-----

Sequence (83 aa):
MRWKRPFQQIDLVMYLDLHAHSQRTNSFIYGNVFSQDIRRCERQLIIPYLLSELTDDFSLSYTSFNTDAEKAGTGRRLRLISW

Organism: Ascaris suum (NCBI:txid6253)